Protein AF-A0A1X6ZYD4-F1 (afdb_monomer)

Mean predicted aligned error: 9.47 Å

Secondary structure (DSSP, 8-state):
-----HHHHHHHHHHHHHHHHHHHHHHHH------S--PPPHHHHHHHHHHHHHHHHHHHTT-SSEEE-TTTTSSTTEEEEEETTTTEEEEEEE-TTS-EEEEEEETTEEEEEEEE-HHHHHHHHHHHTS-HHHHHHHH-

Radius of gyration: 16.87 Å; Cα contacts (8 Å, |Δi|>4): 154; chains: 1; bounding box: 35×38×57 Å

Solvent-accessible surface area (backbone atoms only — not comparable to full-atom values): 8134 Å² total; per-residue (Å²): 138,82,81,78,59,75,65,59,61,55,53,51,52,52,56,50,52,58,59,45,43,66,46,54,50,48,49,69,71,57,82,72,87,80,88,64,100,48,75,54,53,69,70,55,46,51,52,56,46,48,56,48,65,67,45,46,61,65,55,38,73,63,34,90,37,47,43,80,34,95,70,42,61,84,49,91,60,35,45,34,31,35,30,72,80,76,66,28,42,35,41,40,31,62,44,64,65,71,21,33,29,43,35,39,42,39,100,88,47,75,49,77,47,71,65,32,51,72,49,61,47,50,53,50,56,57,53,69,59,52,52,78,62,59,52,49,67,70,73,108

Nearest PDB structures (foldseek):
  2byo-assembly1_A  TM=2.570E-01  e=4.577E+00  Mycobacterium tuberculosis H37Rv

Structure (mmCIF, N/CA/C/O backbone):
data_AF-A0A1X6ZYD4-F1
#
_entry.id   AF-A0A1X6ZYD4-F1
#
loop_
_atom_site.group_PDB
_atom_site.id
_atom_site.type_symbol
_atom_site.label_atom_id
_atom_site.label_alt_id
_atom_site.label_comp_id
_atom_site.label_asym_id
_atom_site.label_entity_id
_atom_site.label_seq_id
_atom_site.pdbx_PDB_ins_code
_atom_site.Cartn_x
_atom_site.Cartn_y
_atom_site.Cartn_z
_atom_site.occupancy
_atom_site.B_iso_or_equiv
_atom_site.auth_seq_id
_atom_site.auth_comp_id
_atom_site.auth_asym_id
_atom_site.auth_atom_id
_atom_site.pdbx_PDB_model_num
ATOM 1 N N . MET A 1 1 ? 8.577 -10.082 -38.484 1.00 32.66 1 MET A N 1
ATOM 2 C CA . MET A 1 1 ? 7.504 -10.897 -37.876 1.00 32.66 1 MET A CA 1
ATOM 3 C C . MET A 1 1 ? 8.106 -11.691 -36.730 1.00 32.66 1 MET A C 1
ATOM 5 O O . MET A 1 1 ? 8.620 -12.778 -36.947 1.00 32.66 1 MET A O 1
ATOM 9 N N . THR A 1 2 ? 8.136 -11.118 -35.532 1.00 39.66 2 THR A N 1
ATOM 10 C CA . THR A 1 2 ? 8.541 -11.820 -34.310 1.00 39.66 2 THR A CA 1
ATOM 11 C C . THR A 1 2 ? 7.278 -12.378 -33.672 1.00 39.66 2 THR A C 1
ATOM 13 O O . THR A 1 2 ? 6.476 -11.643 -33.107 1.00 39.66 2 THR A O 1
ATOM 16 N N . GLY A 1 3 ? 7.055 -13.680 -33.860 1.00 39.69 3 GLY A N 1
ATOM 17 C CA . GLY A 1 3 ? 5.976 -14.400 -33.197 1.00 39.69 3 GLY A CA 1
ATOM 18 C C . GLY A 1 3 ? 6.225 -14.404 -31.695 1.00 39.69 3 GLY A C 1
ATOM 19 O O . GLY A 1 3 ? 7.101 -15.122 -31.217 1.00 39.69 3 GLY A O 1
ATOM 20 N N . VAL A 1 4 ? 5.470 -13.585 -30.965 1.00 47.12 4 VAL A N 1
ATOM 21 C CA . VAL A 1 4 ? 5.354 -13.688 -29.510 1.00 47.12 4 VAL A CA 1
ATOM 22 C C . VAL A 1 4 ? 4.704 -15.040 -29.231 1.00 47.12 4 VAL A C 1
ATOM 24 O O . VAL A 1 4 ? 3.580 -15.304 -29.660 1.00 47.12 4 VAL A O 1
ATOM 27 N N . LYS A 1 5 ? 5.452 -15.947 -28.598 1.00 46.59 5 LYS A N 1
ATOM 28 C CA . LYS A 1 5 ? 4.957 -17.271 -28.223 1.00 46.59 5 LYS A CA 1
ATOM 29 C C . LYS A 1 5 ? 3.776 -17.089 -27.272 1.00 46.59 5 LYS A C 1
ATOM 31 O O . LYS A 1 5 ? 3.931 -16.533 -26.192 1.00 46.59 5 LYS A O 1
ATOM 36 N N . ALA A 1 6 ? 2.618 -17.634 -27.639 1.00 47.84 6 ALA A N 1
ATOM 37 C CA . ALA A 1 6 ? 1.403 -17.631 -26.818 1.00 47.84 6 ALA A CA 1
ATOM 38 C C . ALA A 1 6 ? 1.595 -18.222 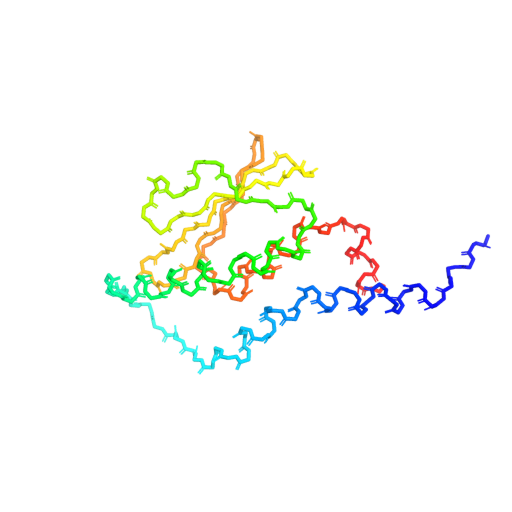-25.397 1.00 47.84 6 ALA A C 1
ATOM 40 O O . ALA A 1 6 ? 0.776 -17.975 -24.518 1.00 47.84 6 ALA A O 1
ATOM 41 N N . GLY A 1 7 ? 2.686 -18.964 -25.155 1.00 47.91 7 GLY A N 1
ATOM 42 C CA . GLY A 1 7 ? 3.058 -19.475 -23.832 1.00 47.91 7 GLY A CA 1
ATOM 43 C C . GLY A 1 7 ? 3.588 -18.418 -22.853 1.00 47.91 7 GLY A C 1
ATOM 44 O O . GLY A 1 7 ? 3.349 -18.551 -21.657 1.00 47.91 7 GLY A O 1
ATOM 45 N N . ASP A 1 8 ? 4.235 -17.348 -23.328 1.00 53.53 8 ASP A N 1
ATOM 46 C CA . ASP A 1 8 ? 4.774 -16.305 -22.436 1.00 53.53 8 ASP A CA 1
ATOM 47 C C . ASP A 1 8 ? 3.651 -15.435 -21.855 1.00 53.53 8 ASP A C 1
ATOM 49 O O . ASP A 1 8 ? 3.669 -15.091 -20.677 1.00 53.53 8 ASP A O 1
ATOM 53 N N . VAL A 1 9 ? 2.607 -15.164 -22.644 1.00 56.31 9 VAL A N 1
ATOM 54 C CA . VAL A 1 9 ? 1.451 -14.355 -22.217 1.00 56.31 9 VAL A CA 1
ATOM 55 C C . VAL A 1 9 ? 0.628 -15.063 -21.130 1.00 56.31 9 VAL A C 1
ATOM 57 O O . VAL A 1 9 ? 0.161 -14.419 -20.191 1.00 56.31 9 VAL A O 1
ATOM 60 N N . SER A 1 10 ? 0.481 -16.393 -21.213 1.00 57.66 10 SER A N 1
ATOM 61 C CA . SER A 1 10 ? -0.234 -17.184 -20.196 1.00 57.66 10 SER A CA 1
ATOM 62 C C . SER A 1 10 ? 0.503 -17.189 -18.852 1.00 57.66 10 SER A C 1
ATOM 64 O O . SER A 1 10 ? -0.119 -16.974 -17.814 1.00 57.66 10 SER A O 1
ATOM 66 N N . ASN A 1 11 ? 1.830 -17.356 -18.876 1.00 61.84 11 ASN A N 1
ATOM 67 C CA . ASN A 1 11 ? 2.666 -17.330 -17.671 1.00 61.84 11 ASN A CA 1
ATOM 68 C C . ASN A 1 11 ? 2.689 -15.945 -17.010 1.00 61.84 11 ASN A C 1
ATOM 70 O O . ASN A 1 11 ? 2.628 -15.842 -15.786 1.00 61.84 11 ASN A O 1
ATOM 74 N N . ILE A 1 12 ? 2.729 -14.874 -17.810 1.00 66.25 12 ILE A N 1
ATOM 75 C CA . ILE A 1 12 ? 2.658 -13.492 -17.312 1.00 66.25 12 ILE A CA 1
ATOM 76 C C . ILE A 1 12 ? 1.319 -13.250 -16.605 1.00 66.25 12 ILE A C 1
ATOM 78 O O . ILE A 1 12 ? 1.287 -12.715 -15.498 1.00 66.25 12 ILE A O 1
ATOM 82 N N . LYS A 1 13 ? 0.206 -13.707 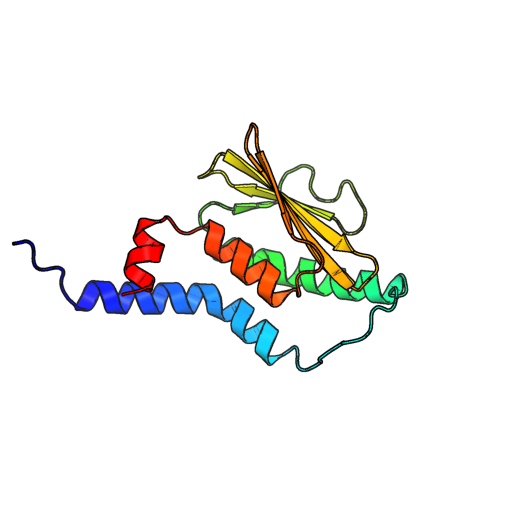-17.191 1.00 68.06 13 LYS A N 1
ATOM 83 C CA . LYS A 1 13 ? -1.127 -13.562 -16.595 1.00 68.06 13 LYS A CA 1
ATOM 84 C C . LYS A 1 13 ? -1.258 -14.295 -15.256 1.00 68.06 13 LYS A C 1
ATOM 86 O O . LYS A 1 13 ? -1.821 -13.735 -14.319 1.00 68.06 13 LYS A O 1
ATOM 91 N N . GLU A 1 14 ? -0.736 -15.515 -15.142 1.00 71.81 14 GLU A N 1
ATOM 92 C CA . GLU A 1 14 ? -0.760 -16.283 -13.888 1.00 71.81 14 GLU A CA 1
ATOM 93 C C . GLU A 1 14 ? 0.119 -15.658 -12.797 1.00 71.81 14 GLU A C 1
ATOM 95 O O . GLU A 1 14 ? -0.329 -15.519 -11.657 1.00 71.81 14 GLU A O 1
ATOM 100 N N . ALA A 1 15 ? 1.327 -15.205 -13.145 1.00 71.38 15 ALA A N 1
ATOM 101 C CA . ALA A 1 15 ? 2.214 -14.509 -12.213 1.00 71.38 15 ALA A CA 1
ATOM 102 C C . ALA A 1 15 ? 1.573 -13.221 -11.667 1.00 71.38 15 ALA A C 1
ATOM 104 O O . ALA A 1 15 ? 1.666 -12.919 -10.477 1.00 71.38 15 ALA A O 1
ATOM 105 N N . ILE A 1 16 ? 0.856 -12.493 -12.52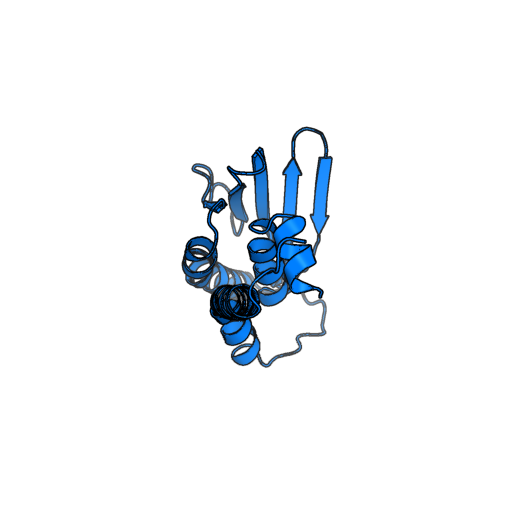2 1.00 70.44 16 ILE A N 1
ATOM 106 C CA . ILE A 1 16 ? 0.143 -11.272 -12.146 1.00 70.44 16 ILE A CA 1
ATOM 107 C C . ILE A 1 16 ? -1.058 -11.585 -11.251 1.00 70.44 16 ILE A C 1
ATOM 109 O O . ILE A 1 16 ? -1.222 -10.962 -10.204 1.00 70.44 16 ILE A O 1
ATOM 113 N N . LEU A 1 17 ? -1.876 -12.583 -11.599 1.00 73.81 17 LEU A N 1
ATOM 114 C CA . LEU A 1 17 ? -2.987 -13.020 -10.746 1.00 73.81 17 LEU A CA 1
ATOM 115 C C . LEU A 1 17 ? -2.500 -13.463 -9.359 1.00 73.81 17 LEU A C 1
ATOM 117 O O . LEU A 1 17 ? -3.157 -13.165 -8.361 1.00 73.81 17 LEU A O 1
ATOM 121 N N . SER A 1 18 ? -1.327 -14.097 -9.284 1.00 77.75 18 SER A N 1
ATOM 122 C CA . SER A 1 18 ? -0.686 -14.449 -8.015 1.00 77.75 18 SER A CA 1
ATOM 123 C C . SER A 1 18 ? -0.358 -13.216 -7.164 1.00 77.75 18 SER A C 1
ATOM 125 O O . SER A 1 18 ? -0.597 -13.242 -5.958 1.00 77.75 18 SER A O 1
ATOM 127 N N . LYS A 1 19 ? 0.111 -12.112 -7.767 1.00 76.38 19 LYS A N 1
ATOM 128 C CA . LYS A 1 19 ? 0.368 -10.850 -7.044 1.00 76.38 19 LYS A CA 1
ATOM 129 C C . LYS A 1 19 ? -0.908 -10.240 -6.450 1.00 76.38 19 LYS A C 1
ATOM 131 O O . LYS A 1 19 ? -0.862 -9.634 -5.385 1.00 76.38 19 LYS A O 1
ATOM 136 N N . PHE A 1 20 ? -2.057 -10.420 -7.107 1.00 80.94 20 PHE A N 1
ATOM 137 C CA . PHE A 1 20 ? -3.353 -9.920 -6.629 1.00 80.94 20 PHE A CA 1
ATOM 138 C C . PHE A 1 20 ? -4.056 -10.849 -5.628 1.00 80.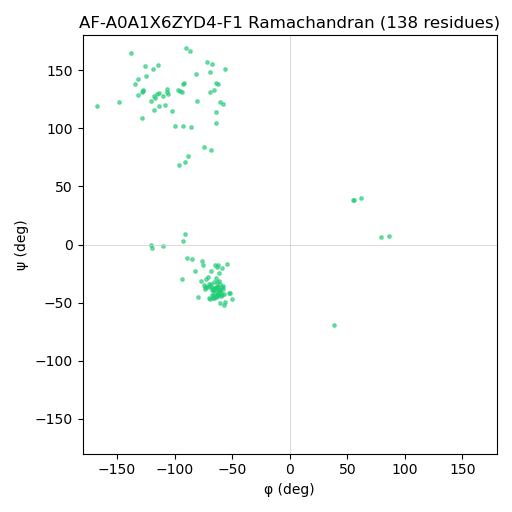94 20 PHE A C 1
ATOM 140 O O . PHE A 1 20 ? -5.011 -10.423 -4.973 1.00 80.94 20 PHE A O 1
ATOM 147 N N . ALA A 1 21 ? -3.594 -12.093 -5.467 1.00 81.12 21 ALA A N 1
ATOM 148 C CA . ALA A 1 21 ? -4.215 -13.079 -4.582 1.00 81.12 21 ALA A CA 1
ATOM 149 C C . ALA A 1 21 ? -4.436 -12.584 -3.136 1.00 81.12 21 ALA A C 1
ATOM 151 O O . ALA A 1 21 ? -5.533 -12.805 -2.616 1.00 81.12 21 ALA A O 1
ATOM 152 N N . PRO A 1 22 ? -3.498 -11.856 -2.490 1.00 77.75 22 PRO A N 1
ATOM 153 C CA . PRO A 1 22 ? -3.721 -11.338 -1.139 1.00 77.75 22 PRO A CA 1
ATOM 154 C C . PRO A 1 22 ? -4.881 -10.332 -1.065 1.00 77.75 22 PRO A C 1
ATOM 156 O O . PRO A 1 22 ? -5.654 -10.338 -0.109 1.00 77.75 22 PRO A O 1
ATOM 159 N N . VAL A 1 23 ? -5.061 -9.506 -2.101 1.00 81.56 23 VAL A N 1
ATOM 160 C CA . VAL A 1 23 ? -6.155 -8.523 -2.160 1.00 81.56 23 VAL A CA 1
ATOM 161 C C . VAL A 1 23 ? -7.496 -9.198 -2.428 1.00 81.56 23 VAL A C 1
ATOM 163 O O . VAL A 1 23 ? -8.514 -8.843 -1.834 1.00 81.56 23 VAL A O 1
ATOM 166 N N . LEU A 1 24 ? -7.507 -10.222 -3.282 1.00 79.38 24 LEU A N 1
ATOM 167 C CA . LEU A 1 24 ? -8.700 -11.032 -3.525 1.00 79.38 24 LEU A CA 1
ATOM 168 C C . LEU A 1 24 ? -9.116 -11.815 -2.270 1.00 79.38 24 LEU A C 1
ATOM 170 O O . LEU A 1 24 ? -10.312 -11.919 -1.982 1.00 79.38 24 LEU A O 1
ATOM 174 N N . ALA A 1 25 ? -8.148 -12.312 -1.496 1.00 79.56 25 ALA A N 1
ATOM 175 C CA . ALA A 1 25 ? -8.393 -12.956 -0.210 1.00 79.56 25 ALA A CA 1
ATOM 176 C C . ALA A 1 25 ? -8.982 -11.970 0.811 1.00 79.56 25 ALA A C 1
ATOM 178 O O . ALA A 1 25 ? -9.989 -12.286 1.444 1.00 79.56 25 ALA A O 1
ATOM 179 N N . LEU A 1 26 ? -8.429 -10.754 0.904 1.00 78.25 26 LEU A N 1
ATOM 180 C CA . LEU A 1 26 ? -8.972 -9.677 1.739 1.00 78.25 26 LEU A CA 1
ATOM 181 C C . LEU A 1 26 ? -10.423 -9.355 1.393 1.00 78.25 26 LEU A C 1
ATOM 183 O O . LEU A 1 26 ? -11.274 -9.323 2.276 1.00 78.25 26 LEU A O 1
ATOM 187 N N . LYS A 1 27 ? -10.721 -9.159 0.107 1.00 76.81 27 LYS A N 1
ATOM 188 C CA . LYS A 1 27 ? -12.076 -8.857 -0.361 1.00 76.81 27 LYS A CA 1
ATOM 189 C C . LYS A 1 27 ? -13.059 -9.989 -0.061 1.00 76.81 27 LYS A C 1
ATOM 191 O O . LYS A 1 27 ? -14.210 -9.735 0.274 1.00 76.81 27 LYS A O 1
ATOM 196 N N . SER A 1 28 ? -12.600 -11.235 -0.164 1.00 71.94 28 SER A N 1
ATOM 197 C CA . SER A 1 28 ? -13.415 -12.414 0.147 1.00 71.94 28 SER A CA 1
ATOM 198 C C . SER A 1 28 ? -13.689 -12.547 1.650 1.00 71.94 28 SER A C 1
ATOM 200 O O . SER A 1 28 ? -14.768 -12.989 2.035 1.00 71.94 28 SER A O 1
ATOM 202 N N . ALA A 1 29 ? -12.736 -12.143 2.496 1.00 65.69 29 ALA A N 1
ATOM 203 C CA . ALA A 1 29 ? -12.889 -12.118 3.950 1.00 65.69 29 ALA A CA 1
ATOM 204 C C . ALA A 1 29 ? -13.726 -10.919 4.440 1.00 65.69 29 ALA A C 1
ATOM 206 O O . ALA A 1 29 ? -14.445 -11.022 5.434 1.00 65.69 29 ALA A O 1
ATOM 207 N N . ALA A 1 30 ? -13.663 -9.789 3.735 1.00 64.12 30 ALA A N 1
ATOM 208 C CA . ALA A 1 30 ? -14.370 -8.558 4.062 1.00 64.12 30 ALA A CA 1
ATOM 209 C C . ALA A 1 30 ? -15.772 -8.527 3.428 1.00 64.12 30 ALA A C 1
ATOM 211 O O . ALA A 1 30 ? -16.032 -7.834 2.449 1.00 64.12 30 ALA A O 1
ATOM 212 N N . LEU A 1 31 ? -16.710 -9.274 4.010 1.00 50.09 31 LEU A N 1
ATOM 213 C CA . LEU A 1 31 ? -18.118 -9.275 3.602 1.00 50.09 31 LEU A CA 1
ATOM 214 C C . LEU A 1 31 ? -18.938 -8.322 4.490 1.00 50.09 31 LEU A C 1
ATOM 216 O O . LEU A 1 31 ? -19.757 -8.764 5.292 1.00 50.09 31 LEU A O 1
ATOM 220 N N . GLN A 1 32 ? -18.712 -7.007 4.386 1.00 47.81 32 GLN A N 1
ATOM 221 C CA . GLN A 1 32 ? -19.589 -5.994 4.995 1.00 47.81 32 GLN A CA 1
ATOM 222 C C . GLN A 1 32 ? -19.625 -4.702 4.159 1.00 47.81 32 GLN A C 1
ATOM 224 O O . GLN A 1 32 ? -18.588 -4.068 3.970 1.00 47.81 32 GLN A O 1
ATOM 229 N N . PRO A 1 33 ? -20.806 -4.254 3.700 1.00 48.00 33 PRO A N 1
ATOM 230 C CA . PRO A 1 33 ? -20.985 -2.913 3.173 1.00 48.00 33 PRO A CA 1
ATOM 231 C C . PRO A 1 33 ? -21.271 -1.959 4.337 1.00 48.00 33 PRO A C 1
ATOM 233 O O . PRO A 1 33 ? -22.399 -1.884 4.816 1.00 48.00 33 PRO A O 1
ATOM 236 N N . THR A 1 34 ? -20.290 -1.184 4.796 1.00 49.78 34 THR A N 1
ATOM 237 C CA . THR A 1 34 ? -20.565 -0.061 5.708 1.00 49.78 34 THR A CA 1
ATOM 238 C C . THR A 1 34 ? -20.805 1.210 4.903 1.00 49.78 34 THR A C 1
ATOM 240 O O . THR A 1 34 ? -20.026 2.156 4.870 1.00 49.78 34 THR A O 1
ATOM 243 N N . SER A 1 35 ? -21.957 1.220 4.233 1.00 47.75 35 SER A N 1
ATOM 244 C CA . SER A 1 35 ? -22.611 2.443 3.779 1.00 47.75 35 SER A CA 1
ATOM 245 C C . SER A 1 35 ? -23.227 3.113 5.003 1.00 47.75 35 SER A C 1
ATOM 247 O O . SER A 1 35 ? -24.372 2.837 5.327 1.00 47.75 35 SER A O 1
ATOM 249 N N . ASN A 1 36 ? -22.436 3.893 5.743 1.00 51.72 36 ASN A N 1
ATOM 250 C CA . ASN A 1 36 ? -22.897 4.980 6.610 1.00 51.72 36 ASN A CA 1
ATOM 251 C C . ASN A 1 36 ? -21.677 5.816 7.015 1.00 51.72 36 ASN A C 1
ATOM 253 O O . ASN A 1 36 ? -20.750 5.309 7.641 1.00 51.72 36 ASN A O 1
ATOM 257 N N . PHE A 1 37 ? -21.672 7.099 6.647 1.00 59.16 37 PHE A N 1
ATOM 258 C CA . PHE A 1 37 ? -20.655 8.068 7.059 1.00 59.16 37 PHE A CA 1
ATOM 259 C C . PHE A 1 37 ? -20.789 8.345 8.560 1.00 59.16 37 PHE A C 1
ATOM 261 O O . PHE A 1 37 ? -21.410 9.321 8.973 1.00 59.16 37 PHE A O 1
ATOM 268 N N . GLN A 1 38 ? -20.236 7.464 9.385 1.00 68.81 38 GLN A N 1
ATOM 269 C CA . GLN A 1 38 ? -20.133 7.668 10.819 1.00 68.81 38 GLN A CA 1
ATOM 270 C C . GLN A 1 38 ? -18.658 7.704 11.200 1.00 68.81 38 GLN A C 1
ATOM 272 O O . GLN A 1 38 ? -17.895 6.807 10.851 1.00 68.81 38 GLN A O 1
ATOM 277 N N . THR A 1 39 ? -18.262 8.758 11.914 1.00 78.06 39 THR A N 1
ATOM 278 C CA . THR A 1 39 ? -16.928 8.838 12.508 1.00 78.06 39 THR A CA 1
ATOM 279 C C . THR A 1 39 ? -16.729 7.643 13.431 1.00 78.06 39 THR A C 1
ATOM 281 O O . THR A 1 39 ? -17.490 7.469 14.388 1.00 78.06 39 THR A O 1
ATOM 284 N N . LEU A 1 40 ? -15.710 6.840 13.144 1.00 80.31 40 LEU A N 1
ATOM 285 C CA . LEU A 1 40 ? -15.347 5.690 13.953 1.00 80.31 40 LEU A CA 1
ATOM 286 C C . LEU A 1 40 ? -14.778 6.135 15.302 1.00 80.31 40 LEU A C 1
ATOM 288 O O . LEU A 1 40 ? -14.127 7.178 15.433 1.00 80.31 40 LEU A O 1
ATOM 292 N N . LYS A 1 41 ? -15.008 5.319 16.328 1.00 87.00 41 LYS A N 1
ATOM 293 C CA . LYS A 1 41 ? -14.358 5.467 17.632 1.00 87.00 41 LYS A CA 1
ATOM 294 C C . LYS A 1 41 ? -12.867 5.167 17.492 1.00 87.00 41 LYS A C 1
ATOM 296 O O . LYS A 1 41 ? -12.454 4.380 16.647 1.00 87.00 41 LYS A O 1
ATOM 301 N N . ILE A 1 42 ? -12.056 5.715 18.399 1.00 85.75 42 ILE A N 1
ATOM 302 C CA . ILE A 1 42 ? -10.600 5.487 18.417 1.00 85.75 42 ILE A CA 1
ATOM 303 C C . ILE A 1 42 ? -10.267 3.986 18.395 1.00 85.75 42 ILE A C 1
ATOM 305 O O . ILE A 1 42 ? -9.410 3.564 17.634 1.00 85.75 42 ILE A O 1
ATOM 309 N N . GLN A 1 43 ? -10.985 3.153 19.151 1.00 86.75 43 GLN A N 1
ATOM 310 C CA . GLN A 1 43 ? -10.748 1.705 19.163 1.00 86.75 43 GLN A CA 1
ATOM 311 C C . GLN A 1 43 ? -11.004 1.032 17.801 1.00 86.75 43 GLN A C 1
ATOM 313 O O . GLN A 1 43 ? -10.270 0.126 17.416 1.00 86.75 43 GLN A O 1
ATOM 318 N N . GLU A 1 44 ? -12.012 1.487 17.056 1.00 86.06 44 GLU A N 1
ATOM 319 C CA . G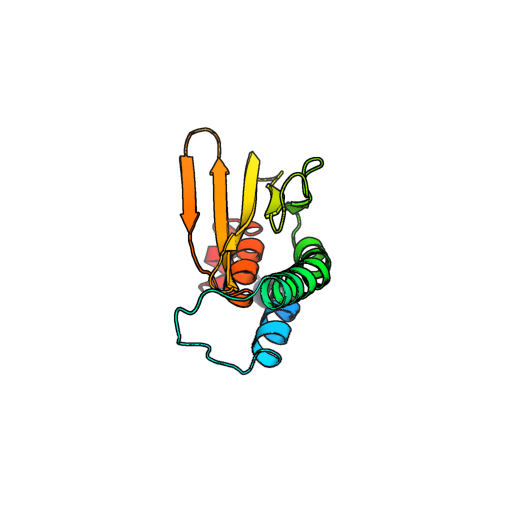LU A 1 44 ? -12.327 0.976 15.716 1.00 86.06 44 GLU A CA 1
ATOM 320 C C . GLU A 1 44 ? -11.266 1.422 14.702 1.00 86.06 44 GLU A C 1
ATOM 322 O O . GLU A 1 44 ? -10.854 0.631 13.856 1.00 86.06 44 GLU A O 1
ATOM 327 N N . LEU A 1 45 ? -10.749 2.649 14.845 1.00 85.88 45 LEU A N 1
ATOM 328 C CA . LEU A 1 45 ? -9.614 3.135 14.056 1.00 85.88 45 LEU A CA 1
ATOM 329 C C . LEU A 1 45 ? -8.345 2.312 14.325 1.00 85.88 45 LEU A C 1
ATOM 331 O O . LEU A 1 45 ? -7.668 1.909 13.385 1.00 85.88 45 LEU A O 1
ATOM 335 N N . HIS A 1 46 ? -8.056 1.984 15.588 1.00 87.56 46 HIS A N 1
ATOM 336 C CA . HIS A 1 46 ? -6.944 1.092 15.937 1.00 87.56 46 HIS A CA 1
ATOM 337 C C . HIS A 1 46 ? -7.100 -0.295 15.311 1.00 87.56 46 HIS A C 1
ATOM 339 O O . HIS A 1 46 ? -6.124 -0.839 14.805 1.00 87.56 46 HIS A O 1
ATOM 345 N N . GLN A 1 47 ? -8.310 -0.859 15.320 1.00 87.12 47 GLN A N 1
ATOM 346 C CA . GLN A 1 47 ? -8.558 -2.168 14.723 1.00 87.12 47 GLN A CA 1
ATOM 347 C C . GLN A 1 47 ? -8.361 -2.144 13.203 1.00 87.12 47 GLN A C 1
ATOM 349 O O . GLN A 1 47 ? -7.704 -3.028 12.659 1.00 87.12 47 GLN A O 1
ATOM 354 N N . ALA A 1 48 ? -8.901 -1.131 12.520 1.00 85.81 48 ALA A N 1
ATOM 355 C CA . ALA A 1 48 ? -8.726 -0.970 11.078 1.00 85.81 48 ALA A CA 1
ATOM 356 C C . ALA A 1 48 ? -7.248 -0.767 10.709 1.00 85.81 48 ALA A C 1
ATOM 358 O O . ALA A 1 48 ? -6.759 -1.368 9.752 1.00 85.81 48 ALA A O 1
ATOM 359 N N . TRP A 1 49 ? -6.522 0.024 11.504 1.00 90.06 49 TRP A N 1
ATOM 360 C CA . TRP A 1 49 ? -5.089 0.222 11.323 1.00 90.06 49 TRP A CA 1
ATOM 361 C C . TRP A 1 49 ? -4.284 -1.055 11.548 1.00 90.06 49 TRP A C 1
ATOM 363 O O . TRP A 1 49 ? -3.417 -1.358 10.740 1.00 90.06 49 TRP A O 1
ATOM 373 N N . ALA A 1 50 ? -4.602 -1.835 12.586 1.00 88.50 50 ALA A N 1
ATOM 374 C CA . ALA A 1 50 ? -3.934 -3.106 12.859 1.00 88.50 50 ALA A CA 1
ATOM 375 C C . ALA A 1 50 ? -4.078 -4.088 11.685 1.00 88.50 50 ALA A C 1
ATOM 377 O O . ALA A 1 50 ? -3.101 -4.693 11.256 1.00 88.50 50 ALA A O 1
ATOM 378 N N . VAL A 1 51 ? -5.279 -4.187 11.101 1.00 88.38 51 VAL A N 1
ATOM 379 C CA . VAL A 1 51 ? -5.504 -5.014 9.902 1.00 88.38 51 VAL A CA 1
ATOM 380 C C . VAL A 1 51 ? -4.656 -4.523 8.728 1.00 88.38 51 VAL A C 1
ATOM 382 O O . VAL A 1 51 ? -4.067 -5.332 8.012 1.00 88.38 51 VAL A O 1
ATOM 385 N N . PHE A 1 52 ? -4.566 -3.207 8.528 1.00 89.38 52 PHE A N 1
ATOM 386 C CA . PHE A 1 52 ? -3.703 -2.639 7.496 1.00 89.38 52 PHE A CA 1
ATOM 387 C C . PHE A 1 52 ? -2.228 -2.993 7.730 1.00 89.38 52 PHE A C 1
ATOM 389 O O . PHE A 1 52 ? -1.585 -3.508 6.816 1.00 89.38 52 PHE A O 1
ATOM 396 N N . THR A 1 53 ? -1.703 -2.777 8.939 1.00 89.19 53 THR A N 1
ATOM 397 C CA . THR A 1 53 ? -0.290 -3.036 9.255 1.00 89.19 53 THR A CA 1
ATOM 398 C C . THR A 1 53 ? 0.073 -4.514 9.183 1.00 89.19 53 THR A C 1
ATOM 400 O O . THR A 1 53 ? 1.189 -4.838 8.790 1.00 89.19 53 THR A O 1
ATOM 403 N N . ASP A 1 54 ? -0.860 -5.413 9.504 1.00 88.19 54 ASP A N 1
ATOM 404 C CA . ASP A 1 54 ? -0.636 -6.858 9.415 1.00 88.19 54 ASP A CA 1
ATOM 405 C C . ASP A 1 54 ? -0.530 -7.331 7.957 1.00 88.19 54 ASP A C 1
ATOM 407 O O . ASP A 1 54 ? 0.247 -8.233 7.634 1.00 88.19 54 ASP A O 1
ATOM 411 N N . VAL A 1 55 ? -1.301 -6.723 7.050 1.00 88.00 55 VAL A N 1
ATOM 412 C CA . VAL A 1 55 ? -1.399 -7.182 5.655 1.00 88.00 55 VAL A CA 1
ATOM 413 C C . VAL A 1 55 ? -0.419 -6.460 4.733 1.00 88.00 55 VAL A C 1
ATOM 415 O O . VAL A 1 55 ? 0.063 -7.053 3.763 1.00 88.00 55 VAL A O 1
ATOM 418 N N . LEU A 1 56 ? -0.072 -5.210 5.046 1.00 89.31 56 LEU A N 1
ATOM 419 C CA . LEU A 1 56 ? 0.827 -4.383 4.245 1.00 89.31 56 LEU A CA 1
ATOM 420 C C . LEU A 1 56 ? 2.151 -5.091 3.885 1.00 89.31 56 LEU A C 1
ATOM 422 O O . LEU A 1 56 ? 2.485 -5.088 2.700 1.00 89.31 56 LEU A O 1
ATOM 426 N N . PRO A 1 57 ? 2.883 -5.758 4.803 1.00 88.50 57 PRO A N 1
ATOM 427 C CA . PRO A 1 57 ? 4.127 -6.449 4.455 1.00 88.50 57 PRO A CA 1
ATOM 428 C C . PRO A 1 57 ? 3.942 -7.538 3.393 1.00 88.50 57 PRO A C 1
ATOM 430 O O . PRO A 1 57 ? 4.792 -7.705 2.522 1.00 88.50 57 PRO A O 1
ATOM 433 N N . THR A 1 58 ? 2.812 -8.252 3.431 1.00 87.75 58 THR A N 1
ATOM 434 C CA . THR A 1 58 ? 2.494 -9.298 2.447 1.00 87.75 58 THR A CA 1
ATOM 435 C C . THR A 1 58 ? 2.281 -8.696 1.062 1.00 87.75 58 THR A C 1
ATOM 437 O O . THR A 1 58 ? 2.723 -9.272 0.071 1.00 87.75 58 THR A O 1
ATOM 440 N N . ILE A 1 59 ? 1.634 -7.529 0.989 1.00 86.56 59 ILE A N 1
ATOM 441 C CA . ILE A 1 59 ? 1.437 -6.793 -0.265 1.00 86.56 59 ILE A CA 1
ATOM 442 C C . ILE A 1 59 ? 2.763 -6.233 -0.776 1.00 86.56 59 ILE A C 1
ATOM 444 O O . ILE A 1 59 ? 3.089 -6.434 -1.941 1.00 86.56 59 ILE A O 1
ATOM 448 N N . LEU A 1 60 ? 3.555 -5.593 0.087 1.00 87.75 60 LEU A N 1
ATOM 449 C CA . LEU A 1 60 ? 4.859 -5.044 -0.290 1.00 87.75 60 LEU A CA 1
ATOM 450 C C . LEU A 1 60 ? 5.821 -6.128 -0.784 1.00 87.75 60 LEU A C 1
ATOM 452 O O . LEU A 1 60 ? 6.563 -5.882 -1.723 1.00 87.75 60 LEU A O 1
ATOM 456 N N . ALA A 1 61 ? 5.759 -7.345 -0.235 1.00 86.44 61 ALA A N 1
ATOM 457 C CA . ALA A 1 61 ? 6.541 -8.478 -0.731 1.00 86.44 61 ALA A CA 1
ATOM 458 C C . ALA A 1 61 ? 6.197 -8.888 -2.179 1.00 86.44 61 ALA A C 1
ATOM 460 O O . ALA A 1 61 ? 6.993 -9.570 -2.821 1.00 86.44 61 ALA A O 1
ATOM 461 N N . GLN A 1 62 ? 5.026 -8.498 -2.699 1.00 83.62 62 GLN A N 1
ATOM 462 C CA . GLN A 1 62 ? 4.639 -8.707 -4.101 1.00 83.62 62 GLN A CA 1
ATOM 463 C C . GLN A 1 62 ? 5.059 -7.548 -5.018 1.00 83.62 62 GLN A C 1
ATOM 465 O O . GLN A 1 62 ? 5.001 -7.688 -6.245 1.00 83.62 62 GLN A O 1
ATOM 470 N N . CYS A 1 63 ? 5.478 -6.422 -4.439 1.00 84.50 63 CYS A N 1
ATOM 471 C CA . CYS A 1 63 ? 5.932 -5.239 -5.156 1.00 84.50 63 CYS A CA 1
ATOM 472 C C . CYS A 1 63 ? 7.455 -5.283 -5.322 1.00 84.50 63 CYS A C 1
ATOM 474 O O . CYS A 1 63 ? 8.199 -5.502 -4.371 1.00 84.50 63 CYS A O 1
ATOM 476 N N . SER A 1 64 ? 7.937 -5.044 -6.536 1.00 79.69 64 SER A N 1
ATOM 477 C CA . SER A 1 64 ? 9.368 -5.017 -6.851 1.00 79.69 64 SER A CA 1
ATOM 478 C C . SER A 1 64 ? 10.048 -3.679 -6.529 1.00 79.69 64 SER A C 1
ATOM 480 O O . SER A 1 64 ? 11.262 -3.647 -6.327 1.00 79.69 64 SER A O 1
ATOM 482 N N . GLY A 1 65 ? 9.280 -2.585 -6.458 1.00 83.12 65 GLY A N 1
ATOM 483 C CA . GLY A 1 65 ? 9.804 -1.224 -6.282 1.00 83.12 65 GLY A CA 1
ATOM 484 C C . GLY A 1 65 ? 9.349 -0.468 -5.037 1.00 83.12 65 GLY A C 1
ATOM 485 O O . GLY A 1 65 ? 9.792 0.663 -4.842 1.00 83.12 65 GLY A O 1
ATOM 486 N N . LEU A 1 66 ? 8.468 -1.052 -4.219 1.00 88.94 66 LEU A N 1
ATOM 487 C CA . LEU A 1 66 ? 7.857 -0.382 -3.068 1.00 88.94 66 LEU A CA 1
ATOM 488 C C . LEU A 1 66 ? 8.435 -0.897 -1.748 1.00 88.94 66 LEU A C 1
ATOM 490 O O . LEU A 1 66 ? 8.453 -2.102 -1.508 1.00 88.94 66 LEU A O 1
ATOM 494 N N . SER A 1 67 ? 8.829 0.007 -0.852 1.00 88.00 67 SER A N 1
ATOM 495 C CA . SER A 1 67 ? 9.175 -0.348 0.530 1.00 88.00 67 SER A CA 1
ATOM 496 C C . SER A 1 67 ? 8.614 0.645 1.536 1.00 88.00 67 SER A C 1
ATOM 498 O O . SER A 1 67 ? 8.266 1.772 1.194 1.00 88.00 67 SER A O 1
ATOM 500 N N . THR A 1 68 ? 8.595 0.254 2.808 1.00 87.62 68 THR A N 1
ATOM 501 C CA . THR A 1 68 ? 8.355 1.181 3.918 1.00 87.62 68 THR A CA 1
ATOM 502 C C . THR A 1 68 ? 9.455 2.240 3.977 1.00 87.62 68 THR A C 1
ATOM 504 O O . THR A 1 68 ? 10.638 1.928 3.804 1.00 87.62 68 THR A O 1
ATOM 507 N N . HIS A 1 69 ? 9.074 3.489 4.221 1.00 82.94 69 HIS A N 1
ATOM 508 C CA . HIS A 1 69 ? 9.989 4.616 4.359 1.00 82.94 69 HIS A CA 1
ATOM 509 C C . HIS A 1 69 ? 10.587 4.660 5.785 1.00 82.94 69 HIS A C 1
ATOM 511 O O . HIS A 1 69 ? 9.886 4.343 6.745 1.00 82.94 69 HIS A O 1
ATOM 517 N N . PRO A 1 70 ? 11.844 5.105 5.993 1.00 72.94 70 PRO A N 1
ATOM 518 C CA . PRO A 1 70 ? 12.465 5.143 7.327 1.00 72.94 70 PRO A CA 1
ATOM 519 C C . PRO A 1 70 ? 11.754 6.043 8.348 1.00 72.94 70 PRO A C 1
ATOM 521 O O . PRO A 1 70 ? 11.885 5.833 9.548 1.00 72.94 70 PRO A O 1
ATOM 524 N N . LYS A 1 71 ? 11.018 7.051 7.867 1.00 74.62 71 LYS A N 1
ATOM 525 C CA . LYS A 1 71 ? 10.183 7.950 8.687 1.00 74.62 71 LYS A CA 1
ATOM 526 C C . LYS A 1 71 ? 8.744 7.461 8.858 1.00 74.62 71 LYS A C 1
ATOM 528 O O . LYS A 1 71 ? 7.874 8.215 9.290 1.00 74.62 71 LYS A O 1
ATOM 533 N N . SER A 1 72 ? 8.458 6.237 8.430 1.00 75.44 72 SER A N 1
ATOM 534 C CA . SER A 1 72 ? 7.122 5.691 8.590 1.00 75.44 72 SER A CA 1
ATOM 535 C C . SER A 1 72 ? 6.778 5.546 10.076 1.00 75.44 72 SER A C 1
ATOM 537 O O . SER A 1 72 ? 7.635 5.185 10.883 1.00 75.44 72 SER A O 1
ATOM 539 N N . GLY A 1 73 ? 5.542 5.887 10.450 1.00 64.25 73 GLY A N 1
ATOM 540 C CA . GLY A 1 73 ? 5.085 5.880 11.844 1.00 64.25 73 GLY A CA 1
ATOM 541 C C . GLY A 1 73 ? 5.360 7.154 12.658 1.00 64.25 73 GLY A C 1
ATOM 542 O O . GLY A 1 73 ? 5.085 7.161 13.856 1.00 64.25 73 GLY A O 1
ATOM 543 N N . GLU A 1 74 ? 5.846 8.248 12.052 1.00 67.69 74 GLU A N 1
ATOM 544 C CA . GLU A 1 74 ? 5.979 9.549 12.744 1.00 67.69 74 GLU A CA 1
ATOM 545 C C . GLU A 1 74 ? 4.617 10.155 13.164 1.00 67.69 74 GLU A C 1
ATOM 547 O O . GLU A 1 74 ? 4.566 11.012 14.049 1.00 67.69 74 GLU A O 1
ATOM 552 N N . GLY A 1 75 ? 3.507 9.690 12.577 1.00 69.88 75 GLY A N 1
ATOM 553 C CA . GLY A 1 75 ? 2.138 10.093 12.911 1.00 69.88 75 GLY A CA 1
ATOM 554 C C . GLY A 1 75 ? 1.216 8.910 13.246 1.00 69.88 75 GLY A C 1
ATOM 555 O O . GLY A 1 75 ? 1.432 7.794 12.765 1.00 69.88 75 GLY A O 1
ATOM 556 N N . PRO A 1 76 ? 0.164 9.124 14.065 1.00 76.94 76 PRO A N 1
ATOM 557 C CA . PRO A 1 76 ? -0.834 8.095 14.330 1.00 76.94 76 PRO A CA 1
ATOM 558 C C . PRO A 1 76 ? -1.625 7.773 13.055 1.00 76.94 76 PRO A C 1
ATOM 560 O O . PRO A 1 76 ? -2.115 8.674 12.377 1.00 76.94 76 PRO A O 1
ATOM 563 N N . PHE A 1 77 ? -1.776 6.479 12.768 1.00 86.81 77 PHE A N 1
ATOM 564 C CA . PHE A 1 77 ? -2.502 5.946 11.609 1.00 86.81 77 PHE A CA 1
ATOM 565 C C . PHE A 1 77 ? -2.031 6.475 10.246 1.00 86.81 77 PHE A C 1
ATOM 567 O O . PHE A 1 77 ? -2.847 6.731 9.358 1.00 86.81 77 PHE A O 1
ATOM 574 N N . SER A 1 78 ? -0.719 6.652 10.085 1.00 90.50 78 SER A N 1
ATOM 575 C CA . SER A 1 78 ? -0.101 7.025 8.814 1.00 90.50 78 SER A CA 1
ATOM 576 C C . SER A 1 78 ? 1.130 6.180 8.524 1.00 90.50 78 SER A C 1
ATOM 578 O O . SER A 1 78 ? 1.959 5.975 9.410 1.00 90.50 78 SER A O 1
ATOM 580 N N . GLU A 1 79 ? 1.260 5.763 7.273 1.00 91.38 79 GLU A N 1
ATOM 581 C CA . GLU A 1 79 ? 2.364 4.969 6.755 1.00 91.38 79 GLU A CA 1
ATOM 582 C C . GLU A 1 79 ? 2.941 5.670 5.527 1.00 91.38 79 GLU A C 1
ATOM 584 O O . GLU A 1 79 ? 2.206 6.077 4.622 1.00 91.38 79 GLU A O 1
ATOM 589 N N . LEU A 1 80 ? 4.263 5.803 5.499 1.00 92.38 80 LEU A N 1
ATOM 590 C CA . LEU A 1 80 ? 4.992 6.338 4.358 1.00 92.38 80 LEU A CA 1
ATOM 591 C C . LEU A 1 80 ? 5.693 5.189 3.641 1.00 92.38 80 LEU A C 1
ATOM 593 O O . LEU A 1 80 ? 6.416 4.407 4.258 1.00 92.38 80 LEU A O 1
ATOM 597 N N . LEU A 1 81 ? 5.512 5.116 2.330 1.00 92.00 81 LEU A N 1
ATOM 598 C CA . LEU A 1 81 ? 6.170 4.169 1.444 1.00 92.00 81 LEU A CA 1
ATOM 599 C C . LEU A 1 81 ? 7.003 4.927 0.410 1.00 92.00 81 LEU A C 1
ATOM 601 O O . LEU A 1 81 ? 6.667 6.042 0.007 1.00 92.00 81 LEU A O 1
ATOM 605 N N . TRP A 1 82 ? 8.077 4.295 -0.044 1.00 90.50 82 TRP A N 1
ATOM 606 C CA . TRP A 1 82 ? 8.912 4.802 -1.118 1.00 90.50 82 TRP A CA 1
ATOM 607 C C . TRP A 1 82 ? 8.811 3.906 -2.344 1.00 90.50 82 TRP A C 1
ATOM 609 O O . TRP A 1 82 ? 8.969 2.690 -2.240 1.00 90.50 82 TRP A O 1
ATOM 619 N N . ASP A 1 83 ? 8.578 4.520 -3.500 1.00 89.56 83 ASP A N 1
ATOM 620 C CA . ASP A 1 83 ? 8.688 3.877 -4.802 1.00 89.56 83 ASP A CA 1
ATOM 621 C C . ASP A 1 83 ? 10.024 4.246 -5.441 1.00 89.56 83 ASP A C 1
ATOM 623 O O . ASP A 1 83 ? 10.207 5.345 -5.976 1.00 89.56 83 ASP A O 1
ATOM 627 N N . PHE A 1 84 ? 10.970 3.311 -5.381 1.00 85.44 84 PHE A N 1
ATOM 628 C CA . PHE A 1 84 ? 12.316 3.514 -5.913 1.00 85.44 84 PHE A CA 1
ATOM 629 C C . PHE A 1 84 ? 12.353 3.543 -7.436 1.00 85.44 84 PHE A C 1
ATOM 631 O O . PHE A 1 84 ? 13.236 4.182 -8.003 1.00 85.44 84 PHE A O 1
ATOM 638 N N . LEU A 1 85 ? 11.416 2.861 -8.097 1.00 82.06 85 LEU A N 1
ATOM 639 C CA . LEU A 1 85 ? 11.401 2.757 -9.553 1.00 82.06 85 LEU A CA 1
ATOM 640 C C . LEU A 1 85 ? 10.928 4.060 -10.192 1.00 82.06 85 LEU A C 1
ATOM 642 O O . LEU A 1 85 ? 11.424 4.447 -11.246 1.00 82.06 85 LEU A O 1
ATOM 646 N N . ASN A 1 86 ? 9.997 4.750 -9.534 1.00 82.06 86 ASN A N 1
ATOM 647 C CA . ASN A 1 86 ? 9.382 5.969 -10.055 1.00 82.06 86 ASN A CA 1
ATOM 648 C C . ASN A 1 86 ? 9.797 7.241 -9.299 1.00 82.06 86 ASN A C 1
ATOM 650 O O . ASN A 1 86 ? 9.349 8.327 -9.661 1.00 82.06 86 ASN A O 1
ATOM 654 N N . GLY A 1 87 ? 10.626 7.124 -8.255 1.00 85.94 87 GLY A N 1
ATOM 655 C CA . GLY A 1 87 ? 11.124 8.265 -7.482 1.00 85.94 87 GLY A CA 1
ATOM 656 C C . GLY A 1 87 ? 10.012 9.059 -6.793 1.00 85.94 87 GLY A C 1
ATOM 657 O O . GLY A 1 87 ? 10.043 10.289 -6.791 1.00 85.94 87 GLY A O 1
ATOM 658 N N . ARG A 1 88 ? 9.004 8.366 -6.251 1.00 88.62 88 ARG A N 1
ATOM 659 C CA . ARG A 1 88 ? 7.821 8.985 -5.635 1.00 88.62 88 ARG A CA 1
ATOM 660 C C . ARG A 1 88 ? 7.608 8.496 -4.209 1.00 88.62 88 ARG A C 1
ATOM 662 O O . ARG A 1 88 ? 7.836 7.329 -3.894 1.00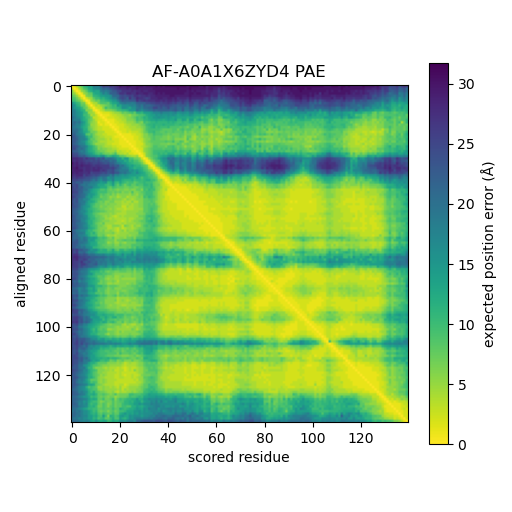 88.62 88 ARG A O 1
ATOM 669 N N . GLU A 1 89 ? 7.132 9.399 -3.366 1.00 90.44 89 GLU A N 1
ATOM 670 C CA . GLU A 1 89 ? 6.702 9.094 -2.006 1.00 90.44 89 GLU A CA 1
ATOM 671 C C . GLU A 1 89 ? 5.203 8.804 -2.009 1.00 90.44 89 GLU A C 1
ATOM 673 O O . GLU A 1 89 ? 4.422 9.489 -2.673 1.00 90.44 89 GLU A O 1
ATOM 678 N N . ILE A 1 90 ? 4.793 7.792 -1.257 1.00 91.62 90 ILE A N 1
ATOM 679 C CA . ILE A 1 90 ? 3.395 7.414 -1.106 1.00 91.62 90 ILE A CA 1
ATOM 680 C C . ILE A 1 90 ? 3.052 7.510 0.375 1.00 91.62 90 ILE A C 1
ATOM 682 O O . ILE A 1 90 ? 3.685 6.873 1.209 1.00 91.62 90 ILE A O 1
ATOM 686 N N . CYS A 1 91 ? 2.037 8.292 0.705 1.00 91.62 91 CYS A N 1
ATOM 687 C CA . CYS A 1 91 ? 1.502 8.416 2.048 1.00 91.62 91 CYS A CA 1
ATOM 688 C C . CYS A 1 91 ? 0.121 7.771 2.097 1.00 91.62 91 CYS A C 1
ATOM 690 O O . CYS A 1 91 ? -0.745 8.073 1.275 1.00 91.62 91 CYS A O 1
ATOM 692 N N . ILE A 1 92 ? -0.066 6.881 3.063 1.00 92.31 92 ILE A N 1
ATOM 693 C CA . ILE A 1 92 ? -1.332 6.219 3.351 1.00 92.31 92 ILE A C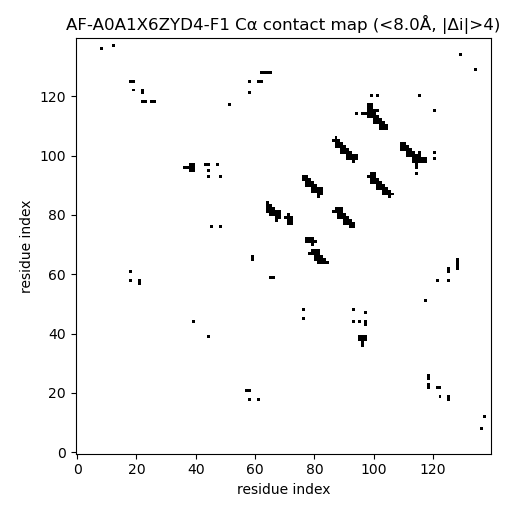A 1
ATOM 694 C C . ILE A 1 92 ? -1.741 6.643 4.748 1.00 92.31 92 ILE A C 1
ATOM 696 O O . ILE A 1 92 ? -0.971 6.468 5.691 1.00 92.31 92 ILE A O 1
ATOM 700 N N . SER A 1 93 ? -2.951 7.162 4.908 1.00 90.75 93 SER A N 1
ATOM 701 C CA . SER A 1 93 ? -3.476 7.522 6.222 1.00 90.75 93 SER A CA 1
ATOM 702 C C . SER A 1 93 ? -4.884 6.988 6.429 1.00 90.75 93 SER A C 1
ATOM 704 O O . SER A 1 93 ? -5.698 6.948 5.511 1.00 90.75 93 SER A O 1
ATOM 706 N N . LEU A 1 94 ? -5.186 6.553 7.649 1.00 89.00 94 LEU A N 1
ATOM 707 C CA . LEU A 1 94 ? -6.544 6.172 8.019 1.00 89.00 94 LEU A CA 1
ATOM 708 C C . LEU A 1 94 ? -7.345 7.432 8.343 1.00 89.00 94 LEU A C 1
ATOM 710 O O . LEU A 1 94 ? -6.990 8.206 9.236 1.00 89.00 94 LEU A O 1
ATOM 714 N N . ASN A 1 95 ? -8.461 7.623 7.651 1.00 86.19 95 ASN A N 1
ATOM 715 C CA . ASN A 1 95 ? -9.357 8.731 7.920 1.00 86.19 95 ASN A CA 1
ATOM 716 C C . ASN A 1 95 ? -10.372 8.395 9.022 1.00 86.19 95 ASN A C 1
ATOM 718 O O . ASN A 1 95 ? -10.587 7.248 9.416 1.00 86.19 95 ASN A O 1
ATOM 722 N N . LYS A 1 96 ? -11.046 9.434 9.520 1.00 83.56 96 LYS A N 1
ATOM 723 C CA . LYS A 1 96 ? -12.009 9.336 10.630 1.00 83.56 96 LYS A CA 1
ATOM 724 C C . LYS A 1 96 ? -13.223 8.453 10.323 1.00 83.56 96 LYS A C 1
ATOM 726 O O . LYS A 1 96 ? -13.909 8.039 11.251 1.00 83.56 96 LYS A O 1
ATOM 731 N N . SER A 1 97 ? -13.482 8.175 9.049 1.00 81.19 97 SER A N 1
ATOM 732 C CA . SER A 1 97 ? -14.590 7.339 8.583 1.00 81.19 97 SER A CA 1
ATOM 733 C C . SER A 1 97 ? -14.188 5.869 8.406 1.00 81.19 97 SER A C 1
ATOM 735 O O . SER A 1 97 ? -14.998 5.082 7.927 1.00 81.19 97 SER A O 1
ATOM 737 N N . GLY A 1 98 ? -12.946 5.493 8.742 1.00 76.56 98 GLY A N 1
ATOM 738 C CA . GLY A 1 98 ? -12.437 4.128 8.577 1.00 76.56 98 GLY A CA 1
ATOM 739 C C . GLY A 1 98 ? -11.999 3.763 7.161 1.00 76.56 98 GLY A C 1
ATOM 740 O O . GLY A 1 98 ? -11.683 2.603 6.911 1.00 76.56 98 GLY A O 1
ATOM 741 N N . GLY A 1 99 ? -11.992 4.729 6.241 1.00 85.00 99 GLY A N 1
ATOM 742 C CA . GLY A 1 99 ? -11.374 4.577 4.927 1.00 85.00 99 GLY A CA 1
ATOM 743 C C . GLY A 1 99 ? -9.915 5.020 4.950 1.00 85.00 99 GLY A C 1
ATOM 744 O O . GLY A 1 99 ? -9.465 5.658 5.901 1.00 85.00 99 GLY A O 1
ATOM 745 N N . PHE A 1 100 ? -9.191 4.719 3.880 1.00 88.69 100 PHE A N 1
ATOM 746 C CA . PHE A 1 100 ? -7.798 5.114 3.719 1.00 88.69 100 PHE A CA 1
ATOM 747 C C . PHE A 1 100 ? -7.676 6.232 2.690 1.00 88.69 100 PHE A C 1
ATOM 749 O O . PHE A 1 100 ? -8.252 6.157 1.605 1.00 88.69 100 PHE A O 1
ATOM 756 N N . ASP A 1 101 ? -6.914 7.260 3.024 1.00 89.44 101 ASP A N 1
ATOM 757 C CA . ASP A 1 101 ? -6.512 8.294 2.088 1.00 89.44 101 ASP A CA 1
ATOM 758 C C . ASP A 1 101 ? -5.128 7.925 1.536 1.00 89.44 101 ASP A C 1
ATOM 760 O O . ASP A 1 101 ? -4.225 7.543 2.282 1.00 89.44 101 ASP A O 1
ATOM 764 N N . LEU A 1 102 ? -4.978 8.003 0.217 1.00 90.75 102 LEU A N 1
ATOM 765 C CA . LEU A 1 102 ? -3.754 7.729 -0.523 1.00 90.75 102 LEU A CA 1
ATOM 766 C C . LEU A 1 102 ? -3.268 9.030 -1.158 1.00 90.75 102 LEU A C 1
ATOM 768 O O . LEU A 1 102 ? -3.945 9.615 -2.003 1.00 90.75 102 LEU A O 1
ATOM 772 N N . SER A 1 103 ? -2.072 9.461 -0.780 1.00 90.00 103 SER A N 1
ATOM 773 C CA . SER A 1 103 ? -1.372 10.594 -1.376 1.00 90.00 103 SER A CA 1
ATOM 774 C C . SER A 1 103 ? -0.105 10.101 -2.058 1.00 90.00 103 SER A C 1
ATOM 776 O O . SER A 1 103 ? 0.695 9.408 -1.443 1.00 90.00 103 SER A O 1
ATOM 778 N N . ILE A 1 104 ? 0.116 10.487 -3.310 1.00 89.69 104 ILE A N 1
ATOM 779 C CA . ILE A 1 104 ? 1.334 10.180 -4.061 1.00 89.69 104 ILE A CA 1
ATOM 780 C C . ILE A 1 104 ? 2.013 11.499 -4.409 1.00 89.69 104 ILE A C 1
ATOM 782 O O . ILE A 1 104 ? 1.467 12.297 -5.171 1.00 89.69 104 ILE A O 1
ATOM 786 N N . ASN A 1 105 ? 3.204 11.710 -3.861 1.00 87.06 105 ASN A N 1
ATOM 787 C CA . ASN A 1 105 ? 4.037 12.878 -4.101 1.00 87.06 105 ASN A CA 1
ATOM 788 C C . ASN A 1 105 ? 5.156 12.513 -5.080 1.00 87.06 105 ASN A C 1
ATOM 790 O O . ASN A 1 105 ? 6.045 11.725 -4.757 1.00 87.06 105 ASN A O 1
ATOM 794 N N . ALA A 1 106 ? 5.133 13.113 -6.267 1.00 82.81 106 ALA A N 1
ATOM 795 C CA . ALA A 1 106 ? 6.178 12.970 -7.275 1.00 82.81 106 ALA A CA 1
ATOM 796 C C . ALA A 1 106 ? 6.626 14.362 -7.733 1.00 82.81 106 ALA A C 1
ATOM 798 O O . ALA A 1 106 ? 5.859 15.041 -8.407 1.00 82.81 106 ALA A O 1
ATOM 799 N N . GLU A 1 107 ? 7.838 14.782 -7.355 1.00 76.12 107 GLU A N 1
ATOM 800 C CA . GLU A 1 107 ? 8.507 16.072 -7.639 1.00 76.12 107 GLU A CA 1
ATOM 801 C C . GLU A 1 107 ? 7.635 17.349 -7.621 1.00 76.12 107 GLU A C 1
ATOM 803 O O . GLU A 1 107 ? 7.812 18.212 -6.765 1.00 76.12 107 GLU A O 1
ATOM 808 N N . LYS A 1 108 ? 6.737 17.512 -8.600 1.00 71.75 108 LYS A N 1
ATOM 809 C CA . LYS A 1 108 ? 5.893 18.696 -8.834 1.00 71.75 108 LYS A CA 1
ATOM 810 C C . LYS A 1 108 ? 4.391 18.410 -8.798 1.00 71.75 108 LYS A C 1
ATOM 812 O O . LYS A 1 108 ? 3.601 19.326 -9.020 1.00 71.75 108 LYS A O 1
ATOM 817 N N . VAL A 1 109 ? 3.986 17.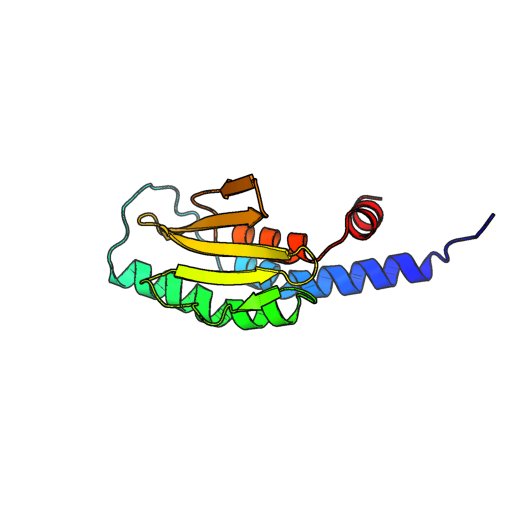162 -8.581 1.00 77.44 109 VAL A N 1
ATOM 818 C CA . VAL A 1 109 ? 2.587 16.739 -8.627 1.00 77.44 109 VAL A CA 1
ATOM 819 C C . VAL A 1 109 ? 2.270 15.902 -7.398 1.00 77.44 109 VAL A C 1
ATOM 821 O O . VAL A 1 109 ? 2.953 14.923 -7.100 1.00 77.44 109 VAL A O 1
ATOM 824 N N . GLN A 1 110 ? 1.195 16.289 -6.719 1.00 86.44 110 GLN A N 1
ATOM 825 C CA . GLN A 1 110 ? 0.578 15.507 -5.663 1.00 86.44 110 GLN A CA 1
ATOM 826 C C . GLN A 1 110 ? -0.754 14.959 -6.177 1.00 86.44 110 GLN A C 1
ATOM 828 O O . GLN A 1 110 ? -1.643 15.723 -6.556 1.00 86.44 110 GLN A O 1
ATOM 833 N N . TRP A 1 111 ? -0.882 13.637 -6.197 1.00 86.06 111 TRP A N 1
ATOM 834 C CA . TRP A 1 111 ? -2.151 12.952 -6.424 1.00 86.06 111 TRP A CA 1
ATOM 835 C C . TRP A 1 111 ? -2.757 12.570 -5.085 1.00 86.06 111 TRP A C 1
ATOM 837 O O . TRP A 1 111 ? -2.058 12.018 -4.243 1.00 86.06 111 TRP A O 1
ATOM 847 N N . MET A 1 112 ? -4.045 12.851 -4.893 1.00 87.56 112 MET A N 1
ATOM 848 C CA . MET A 1 112 ? -4.768 12.481 -3.680 1.00 87.56 112 MET A CA 1
ATOM 849 C C . MET A 1 112 ? -6.049 11.748 -4.036 1.00 87.56 112 MET A C 1
ATOM 851 O O . MET A 1 112 ? -6.851 12.222 -4.840 1.00 87.56 112 MET A O 1
ATOM 855 N N . GLU A 1 113 ? -6.253 10.622 -3.377 1.00 85.75 113 GLU A N 1
ATOM 856 C CA . GLU A 1 113 ? -7.502 9.886 -3.379 1.00 85.75 113 GLU A CA 1
ATOM 857 C C . GLU A 1 113 ? -7.909 9.633 -1.939 1.00 85.75 113 GLU A C 1
ATOM 859 O O . GLU A 1 113 ? -7.090 9.234 -1.116 1.00 85.75 113 GLU A O 1
ATOM 864 N N . THR A 1 114 ? -9.168 9.889 -1.618 1.00 86.19 114 THR A N 1
ATOM 865 C CA . THR A 1 114 ? -9.653 9.798 -0.246 1.00 86.19 114 THR A CA 1
ATOM 866 C C . THR A 1 114 ? -10.665 8.682 -0.092 1.00 86.19 114 THR A C 1
ATOM 868 O O . THR A 1 114 ? -11.358 8.298 -1.036 1.00 86.19 114 THR A O 1
ATOM 871 N N . GLN A 1 115 ? -10.752 8.181 1.138 1.00 83.44 115 GLN A N 1
ATOM 872 C CA . GLN A 1 115 ? -11.756 7.220 1.576 1.00 83.44 115 GLN A CA 1
ATOM 873 C C . GLN A 1 115 ? -11.806 5.939 0.732 1.00 83.44 115 GLN A C 1
ATOM 875 O O . GLN A 1 115 ? -12.869 5.364 0.495 1.00 83.44 115 GLN A O 1
ATOM 880 N N . LEU A 1 116 ? -10.636 5.461 0.318 1.00 85.31 116 LEU A N 1
ATOM 881 C CA . LEU A 1 116 ? -10.490 4.176 -0.340 1.00 85.31 116 LEU A CA 1
ATOM 882 C C . LEU A 1 116 ? -10.759 3.049 0.668 1.00 85.31 116 LEU A C 1
ATOM 884 O O . LEU A 1 116 ? -10.179 3.038 1.760 1.00 85.31 116 LEU A O 1
ATOM 888 N N . PRO A 1 117 ? -11.605 2.069 0.316 1.00 87.19 117 PRO A N 1
ATOM 889 C CA . PRO A 1 117 ? -11.616 0.780 0.989 1.00 87.19 117 PRO A CA 1
ATOM 890 C C . PRO A 1 117 ? -10.227 0.129 0.951 1.00 87.19 117 PRO A C 1
ATOM 892 O O . PRO A 1 117 ? -9.456 0.340 0.011 1.00 87.19 117 PRO A O 1
ATOM 895 N N . LEU A 1 118 ? -9.911 -0.682 1.963 1.00 84.38 118 LEU A N 1
ATOM 896 C CA . LEU A 1 118 ? -8.590 -1.299 2.119 1.00 84.38 118 LEU A CA 1
ATOM 897 C C . LEU A 1 118 ? -8.184 -2.163 0.910 1.00 84.38 118 LEU A C 1
ATOM 899 O O . LEU A 1 118 ? -7.030 -2.147 0.488 1.00 84.38 118 LEU A O 1
ATOM 903 N N . ASP A 1 119 ? -9.129 -2.893 0.319 1.00 85.00 119 ASP A N 1
ATOM 904 C CA . ASP A 1 119 ? -8.890 -3.687 -0.887 1.00 85.00 119 ASP A CA 1
ATOM 905 C C . ASP A 1 119 ? -8.547 -2.796 -2.088 1.00 85.00 119 ASP A C 1
ATOM 907 O O . ASP A 1 119 ? -7.571 -3.058 -2.790 1.00 85.00 119 ASP A O 1
ATOM 911 N N . LEU A 1 120 ? -9.290 -1.704 -2.296 1.00 85.88 120 LEU A N 1
ATOM 912 C CA . LEU A 1 120 ? -9.030 -0.761 -3.385 1.00 85.88 120 LEU A CA 1
ATOM 913 C C . LEU A 1 120 ? -7.688 -0.035 -3.219 1.00 85.88 120 LEU A C 1
ATOM 915 O O . LEU A 1 120 ? -6.981 0.172 -4.207 1.00 85.88 120 LEU A O 1
ATOM 919 N N . LEU A 1 121 ? -7.319 0.311 -1.983 1.00 87.88 121 LEU A N 1
ATOM 920 C CA . LEU A 1 121 ? -6.005 0.862 -1.658 1.00 87.88 121 LEU A CA 1
ATOM 921 C C 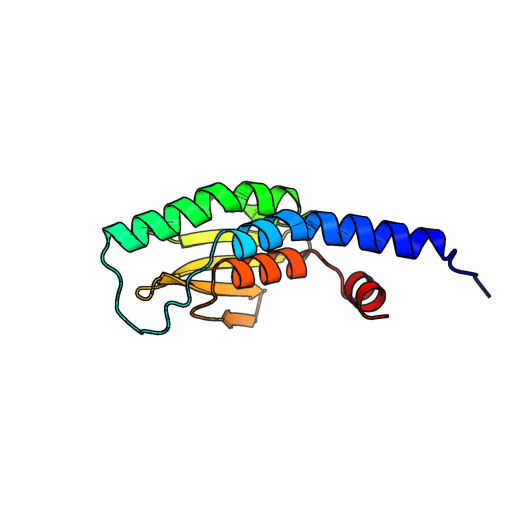. LEU A 1 121 ? -4.889 -0.093 -2.107 1.00 87.88 121 LEU A C 1
ATOM 923 O O . LEU A 1 121 ? -3.985 0.313 -2.838 1.00 87.88 121 LEU A O 1
ATOM 927 N N . PHE A 1 122 ? -4.961 -1.369 -1.719 1.00 88.31 122 PHE A N 1
ATOM 928 C CA . PHE A 1 122 ? -3.934 -2.342 -2.093 1.00 88.31 122 PHE A CA 1
ATOM 929 C C . PHE A 1 122 ? -3.932 -2.665 -3.590 1.00 88.31 122 PHE A C 1
ATOM 931 O O . PHE A 1 122 ? -2.855 -2.834 -4.161 1.00 88.31 122 PHE A O 1
ATOM 938 N N . LEU A 1 123 ? -5.094 -2.682 -4.258 1.00 86.31 123 LEU A N 1
ATOM 939 C CA . LEU A 1 123 ? -5.150 -2.786 -5.723 1.00 86.31 123 LEU A CA 1
ATOM 940 C C . LEU A 1 123 ? -4.367 -1.655 -6.391 1.00 86.31 123 LEU A C 1
ATOM 942 O O . LEU A 1 123 ? -3.641 -1.901 -7.352 1.00 86.31 123 LEU A O 1
ATOM 946 N N . LYS A 1 124 ? -4.496 -0.427 -5.879 1.00 85.88 124 LYS A N 1
ATOM 947 C CA . LYS A 1 124 ? -3.755 0.724 -6.396 1.00 85.88 124 LYS A CA 1
ATOM 948 C C . LYS A 1 124 ? -2.264 0.585 -6.147 1.00 85.88 124 LYS A C 1
ATOM 950 O O . LYS A 1 124 ? -1.506 0.760 -7.088 1.00 85.88 124 LYS A O 1
ATOM 955 N N . LEU A 1 125 ? -1.843 0.197 -4.945 1.00 86.62 125 LEU A N 1
ATOM 956 C CA . LEU A 1 125 ? -0.422 -0.016 -4.645 1.00 86.62 125 LEU A CA 1
ATOM 957 C C . LEU A 1 125 ? 0.216 -1.082 -5.541 1.00 86.62 125 LEU A C 1
ATOM 959 O O . LEU A 1 125 ? 1.286 -0.847 -6.089 1.00 86.62 125 LEU A O 1
ATOM 963 N N . LEU A 1 126 ? -0.456 -2.216 -5.753 1.00 84.06 126 LEU A N 1
ATOM 964 C CA . LEU A 1 126 ? 0.023 -3.243 -6.682 1.00 84.06 126 LEU A CA 1
ATOM 965 C C . LEU A 1 126 ? 0.075 -2.725 -8.122 1.00 84.06 126 LEU A C 1
ATOM 967 O O . LEU A 1 126 ? 1.006 -3.045 -8.852 1.00 84.06 126 LEU A O 1
ATOM 971 N N . ALA A 1 127 ? -0.901 -1.909 -8.534 1.00 80.81 127 ALA A N 1
ATOM 972 C CA . ALA A 1 127 ? -0.921 -1.314 -9.867 1.00 80.81 127 ALA A CA 1
ATOM 973 C C . ALA A 1 127 ? 0.292 -0.398 -10.127 1.00 80.81 127 ALA A C 1
ATOM 975 O O . ALA A 1 127 ? 0.752 -0.305 -11.262 1.00 80.81 127 ALA A O 1
ATOM 976 N N . LEU A 1 128 ? 0.816 0.257 -9.085 1.00 81.56 128 LEU A N 1
ATOM 977 C CA . LEU A 1 128 ? 1.971 1.154 -9.175 1.00 81.56 128 LEU A CA 1
ATOM 978 C C . LEU A 1 128 ? 3.289 0.429 -9.497 1.00 81.56 128 LEU A C 1
ATOM 980 O O . LEU A 1 128 ? 4.196 1.075 -10.019 1.00 81.56 128 LEU A O 1
ATOM 984 N N . ASP A 1 129 ? 3.382 -0.874 -9.216 1.00 75.94 129 ASP A N 1
ATOM 985 C CA . ASP A 1 129 ? 4.546 -1.717 -9.532 1.00 75.94 129 ASP A CA 1
ATOM 986 C C . ASP A 1 129 ? 4.617 -2.100 -11.021 1.00 75.94 129 ASP A C 1
ATOM 988 O O . ASP A 1 129 ? 5.651 -2.576 -11.479 1.00 75.94 129 ASP A O 1
ATOM 992 N N . TYR A 1 130 ? 3.538 -1.900 -11.786 1.00 71.31 130 TYR A N 1
ATOM 993 C CA . TYR A 1 130 ? 3.517 -2.233 -13.209 1.00 71.31 130 TYR A CA 1
ATOM 994 C C . TYR A 1 130 ? 3.924 -1.053 -14.081 1.00 71.31 130 TYR A C 1
ATOM 996 O O . TYR A 1 130 ? 3.470 0.084 -13.925 1.00 71.31 130 TYR A O 1
ATOM 1004 N N . THR A 1 131 ? 4.711 -1.362 -15.100 1.00 67.56 131 THR A N 1
ATOM 1005 C CA . THR A 1 131 ? 4.961 -0.464 -16.219 1.00 67.56 131 THR A CA 1
ATOM 1006 C C . THR A 1 131 ? 3.719 -0.344 -17.119 1.00 67.56 131 THR A C 1
ATOM 1008 O O . THR A 1 131 ? 2.889 -1.259 -17.204 1.00 67.56 131 THR A O 1
ATOM 1011 N N . PRO A 1 132 ? 3.591 0.751 -17.893 1.00 65.12 132 PRO A N 1
ATOM 1012 C CA . PRO A 1 132 ? 2.530 0.888 -18.894 1.00 65.12 132 PRO A CA 1
ATOM 1013 C C . PRO A 1 132 ? 2.527 -0.202 -19.980 1.00 65.12 132 PRO A C 1
ATOM 1015 O O . PRO A 1 132 ? 1.534 -0.355 -20.691 1.00 65.12 132 PRO A O 1
ATOM 1018 N N . GLU A 1 133 ? 3.641 -0.904 -20.186 1.00 66.12 133 GLU A N 1
ATOM 1019 C CA . GLU A 1 133 ? 3.755 -2.014 -21.141 1.00 66.12 133 GLU A CA 1
ATOM 1020 C C . GLU A 1 133 ? 3.163 -3.300 -20.565 1.00 66.12 133 GLU A C 1
ATOM 1022 O O . GLU A 1 133 ? 2.340 -3.935 -21.224 1.00 66.12 133 GLU A O 1
ATOM 1027 N N . GLU A 1 134 ? 3.480 -3.622 -19.310 1.00 67.19 134 GLU A N 1
ATOM 1028 C CA . GLU A 1 134 ? 2.868 -4.740 -18.582 1.00 67.19 134 GLU A CA 1
ATOM 1029 C C . GLU A 1 134 ? 1.355 -4.549 -18.442 1.00 67.19 134 GLU A C 1
ATOM 1031 O O . GLU A 1 134 ? 0.584 -5.486 -18.649 1.00 67.19 134 GLU A O 1
ATOM 1036 N N . PHE A 1 135 ? 0.905 -3.314 -18.198 1.00 63.25 135 PHE A N 1
ATOM 1037 C CA . PHE A 1 135 ? -0.522 -2.996 -18.152 1.00 63.25 135 PHE A CA 1
ATOM 1038 C C . PHE A 1 135 ? -1.218 -3.166 -19.513 1.00 63.25 135 PHE A C 1
ATOM 1040 O O . PHE A 1 135 ? -2.342 -3.662 -19.585 1.00 63.25 135 PHE A O 1
ATOM 1047 N N . ARG A 1 136 ? -0.557 -2.793 -20.617 1.00 62.97 136 ARG A N 1
ATOM 1048 C CA . ARG A 1 136 ? -1.096 -3.007 -21.971 1.00 62.97 136 ARG A CA 1
ATOM 1049 C C . ARG A 1 136 ? -1.155 -4.490 -22.335 1.00 62.97 136 ARG A C 1
ATOM 1051 O O . ARG A 1 136 ? -2.150 -4.918 -22.903 1.00 62.97 136 ARG A O 1
ATOM 1058 N N . ALA A 1 137 ? -0.151 -5.275 -21.949 1.00 63.03 137 ALA A N 1
ATOM 1059 C CA . ALA A 1 137 ? -0.167 -6.727 -22.122 1.00 63.03 137 ALA A CA 1
ATOM 1060 C C . ALA A 1 137 ? -1.286 -7.412 -21.311 1.00 63.03 137 ALA A C 1
ATOM 1062 O O . ALA A 1 137 ? -1.799 -8.451 -21.722 1.00 63.03 137 ALA A O 1
ATOM 1063 N N . LEU A 1 138 ? -1.690 -6.824 -20.179 1.00 59.62 138 LEU A N 1
ATOM 1064 C CA . LEU A 1 138 ? -2.818 -7.288 -19.367 1.00 59.62 138 LEU A CA 1
ATOM 1065 C C . LEU A 1 138 ? -4.191 -7.008 -19.995 1.00 59.62 138 LEU A C 1
ATOM 1067 O O . LEU A 1 138 ? -5.105 -7.816 -19.828 1.00 59.62 138 LEU A O 1
ATOM 1071 N N . ALA A 1 139 ? -4.350 -5.866 -20.671 1.00 59.69 139 ALA A N 1
ATOM 1072 C CA . ALA A 1 139 ? -5.633 -5.420 -21.219 1.00 59.69 139 ALA A CA 1
ATOM 1073 C C . ALA A 1 139 ? -6.065 -6.168 -22.497 1.00 59.69 139 ALA A C 1
ATOM 1075 O O . ALA A 1 139 ? -7.259 -6.173 -22.806 1.00 59.69 139 ALA A O 1
ATOM 1076 N N . GLY A 1 140 ? -5.126 -6.845 -23.172 1.00 51.38 140 GLY A N 1
ATOM 1077 C CA . GLY A 1 140 ? -5.350 -7.555 -24.436 1.00 51.38 140 GLY A CA 1
ATOM 1078 C C . GLY A 1 140 ? -4.983 -6.721 -25.653 1.00 51.38 140 GLY A C 1
ATOM 1079 O O . GLY A 1 140 ? -5.579 -5.637 -25.831 1.00 51.38 140 GLY A O 1
#

Organism: NCBI:txid1247867

pLDDT: mean 77.16, std 13.79, range [32.66, 92.38]

Foldseek 3Di:
DDDPPPVVLVVLLVLLVVLLVLLVVVVVVPPDDPPDQDQDDPVLLVVLLVVLVVSVVVNVVSAPFKDWDPCAPVDPQKTWMAGRVQGKIWIWGQDRRRFIWIWIGDPPDIDIDPRHDSSRVSVVVSVVRDDPVSVVSVVD

Sequence (140 aa):
MTGVKAGDVSNIKEAILSKFAPVLALKSAALQPTSNFQTLKIQELHQAWAVFTDVLPTILAQCSGLSTHPKSGEGPFSELLWDFLNGREICISLNKSGGFDLSINAEKVQWMETQLPLDLLFLKLLALDYTPEEFRALAG